Protein AF-A0A976JNN3-F1 (afdb_monomer_lite)

Secondary structure (DSSP, 8-state):
-----------------------TTHHHHHHHHHHHHHHHHHHSPPHHHHHHHHHHHHHHHHHHHH---SS------HHHHHHHTTTT---HHHHTTS-TTSBPPHHHHHH-EEPPHHHHHT-S---TTEEEEEETTEEEEEETTT-BEEEEEE-----

Foldseek 3Di:
DDDDDDDDDDDDPPPPPPVPPPPPVPVVVVVVVVVVVVVLVQLEDDPQLLVLLLVVLVVVVCVVPVPPDDDDDDPPDPVVVVCVVVVVDDDPVQVVQQDAQHARDPVQVVVWAADDPVSVVSDPDDDPQWGWTDRGQKIFIARNVGNGTHYIHGNPPDD

Radius of gyration: 30.39 Å; chains: 1; bounding box: 42×58×111 Å

Sequence (159 aa):
MIRKPKTLLSYLVLLASTCMLPSASSHAEQQTAEIAAEVVGAVLFNEAEKRLFGDYLTDRYREDHDGYKQGKTKKLPPGLRKKLERGGELPPGWQQKVARGEVLDMDVYRYSQDLPEDLLHRLPRDIDGTSLRRIDDRIVRIMDATRTILDVFYLTTGH

Structure (mmCIF, N/CA/C/O backbone):
data_AF-A0A976JNN3-F1
#
_entry.id   AF-A0A976JNN3-F1
#
loop_
_atom_site.group_PDB
_atom_site.id
_atom_site.type_symbol
_atom_site.label_atom_id
_atom_site.label_alt_id
_atom_site.label_comp_id
_atom_site.label_asym_id
_atom_site.label_entity_id
_atom_site.label_seq_id
_atom_site.pdbx_PDB_ins_code
_atom_site.Cartn_x
_atom_site.Cartn_y
_atom_site.Cartn_z
_atom_site.occupancy
_atom_site.B_iso_or_equiv
_atom_site.auth_seq_id
_atom_site.auth_comp_id
_atom_site.auth_asym_id
_atom_site.auth_atom_id
_atom_site.pdbx_PDB_model_num
ATOM 1 N N . MET A 1 1 ? 27.253 43.260 78.491 1.00 37.72 1 MET A N 1
ATOM 2 C CA . MET A 1 1 ? 27.260 42.035 77.661 1.00 37.72 1 MET A CA 1
ATOM 3 C C . MET A 1 1 ? 25.986 41.240 77.935 1.00 37.72 1 MET A C 1
ATOM 5 O O . MET A 1 1 ? 25.718 40.971 79.091 1.00 37.72 1 MET A O 1
ATOM 9 N N . ILE A 1 2 ? 25.242 40.898 76.871 1.00 44.59 2 ILE A N 1
ATOM 10 C CA . ILE A 1 2 ? 24.255 39.798 76.760 1.00 44.59 2 ILE A CA 1
ATOM 11 C C . ILE A 1 2 ? 22.986 39.886 77.643 1.00 44.59 2 ILE A C 1
ATOM 13 O O . ILE A 1 2 ? 23.015 39.550 78.817 1.00 44.59 2 ILE A O 1
ATOM 17 N N . ARG A 1 3 ? 21.842 40.252 77.036 1.00 40.69 3 ARG A N 1
ATOM 18 C CA . ARG A 1 3 ? 20.693 39.363 76.709 1.00 40.69 3 ARG A CA 1
ATOM 19 C C . ARG A 1 3 ? 19.576 40.164 76.000 1.00 40.69 3 ARG A C 1
ATOM 21 O O . ARG A 1 3 ? 19.047 41.128 76.538 1.00 40.69 3 ARG A O 1
ATOM 28 N N . LYS A 1 4 ? 19.239 39.745 74.772 1.00 54.78 4 LYS A N 1
ATOM 29 C CA . LYS A 1 4 ? 17.945 39.975 74.080 1.00 54.78 4 LYS A CA 1
ATOM 30 C C . LYS A 1 4 ? 16.856 39.113 74.784 1.00 54.78 4 LYS A C 1
ATOM 32 O O . LYS A 1 4 ? 17.281 38.240 75.542 1.00 54.78 4 LYS A O 1
ATOM 37 N N . PRO A 1 5 ? 15.522 39.246 74.557 1.00 51.94 5 PRO A N 1
ATOM 38 C CA . PRO A 1 5 ? 14.885 39.653 73.295 1.00 51.94 5 PRO A CA 1
ATOM 39 C C . PRO A 1 5 ? 13.571 40.458 73.400 1.00 51.94 5 PRO A C 1
ATOM 41 O O . PRO A 1 5 ? 12.896 40.486 74.421 1.00 51.94 5 PRO A O 1
ATOM 44 N N . LYS A 1 6 ? 13.166 41.076 72.286 1.00 54.03 6 LYS A N 1
ATOM 45 C CA . LYS A 1 6 ? 11.770 41.462 72.051 1.00 54.03 6 LYS A CA 1
ATOM 46 C C . LYS A 1 6 ? 11.386 40.991 70.655 1.00 54.03 6 LYS A C 1
ATOM 48 O O . LYS A 1 6 ? 11.781 41.575 69.653 1.00 54.03 6 LYS A O 1
ATOM 53 N N . THR A 1 7 ? 10.697 39.859 70.631 1.00 54.41 7 THR A N 1
ATOM 54 C CA . THR A 1 7 ? 9.781 39.457 69.566 1.00 54.41 7 THR A CA 1
ATOM 55 C C . THR A 1 7 ? 8.669 40.494 69.460 1.00 54.41 7 THR A C 1
ATOM 57 O O . THR A 1 7 ? 8.245 40.993 70.498 1.00 54.41 7 THR A O 1
ATOM 60 N N . LEU A 1 8 ? 8.199 40.786 68.247 1.00 51.56 8 LEU A N 1
ATOM 61 C CA . LEU A 1 8 ? 6.779 40.820 67.868 1.00 51.56 8 LEU A CA 1
ATOM 62 C C . LEU A 1 8 ? 6.654 41.245 66.393 1.00 51.56 8 LEU A C 1
ATOM 64 O O . LEU A 1 8 ? 7.225 42.246 65.982 1.00 51.56 8 LEU A O 1
ATOM 68 N N . LEU A 1 9 ? 5.864 40.451 65.664 1.00 48.22 9 LEU A N 1
ATOM 69 C CA . LEU A 1 9 ? 5.121 40.759 64.439 1.00 48.22 9 LEU A CA 1
ATOM 70 C C . LEU A 1 9 ? 5.879 41.344 63.232 1.00 48.22 9 LEU A C 1
ATOM 72 O O . LEU A 1 9 ? 6.180 42.527 63.174 1.00 48.22 9 LEU A O 1
ATOM 76 N N . SER A 1 10 ? 5.933 40.579 62.143 1.00 41.72 10 SER A N 1
ATOM 77 C CA . SER A 1 10 ? 4.878 40.721 61.131 1.00 41.72 10 SER A CA 1
ATOM 78 C C . SER A 1 10 ? 4.966 39.575 60.129 1.00 41.72 10 SER A C 1
ATOM 80 O O . SER A 1 10 ? 5.957 39.389 59.427 1.00 41.72 10 SER A O 1
ATOM 82 N N . TYR A 1 11 ? 3.917 38.768 60.140 1.00 46.62 11 TYR A N 1
ATOM 83 C CA . TYR A 1 11 ? 3.662 37.671 59.230 1.00 46.62 11 TYR A CA 1
ATOM 84 C C . TYR A 1 11 ? 3.152 38.294 57.923 1.00 46.62 11 TYR A C 1
ATOM 86 O O . TYR A 1 11 ? 2.064 38.861 57.910 1.00 46.62 11 TYR A O 1
ATOM 94 N N . LEU A 1 12 ? 3.912 38.215 56.832 1.00 43.53 12 LEU A N 1
ATOM 95 C CA . LEU A 1 12 ? 3.357 38.453 55.499 1.00 43.53 12 LEU A CA 1
ATOM 96 C C . LEU A 1 12 ? 3.892 37.399 54.536 1.00 43.53 12 LEU A C 1
ATOM 98 O O . LEU A 1 12 ? 4.828 37.598 53.768 1.00 43.53 12 LEU A O 1
ATOM 102 N N . VAL A 1 13 ? 3.267 36.232 54.645 1.00 47.94 13 VAL A N 1
ATOM 103 C CA . VAL A 1 13 ? 3.257 35.197 53.621 1.00 47.94 13 VAL A CA 1
ATOM 104 C C . VAL A 1 13 ? 2.523 35.779 52.410 1.00 47.94 13 VAL A C 1
ATOM 106 O O . VAL A 1 13 ? 1.300 35.759 52.354 1.00 47.94 13 VAL A O 1
ATOM 109 N N . LEU A 1 14 ? 3.262 36.313 51.440 1.00 46.38 14 LEU A N 1
ATOM 110 C CA . LEU A 1 14 ? 2.796 36.394 50.056 1.00 46.38 14 LEU A CA 1
ATOM 111 C C . LEU A 1 14 ? 3.348 35.167 49.332 1.00 46.38 14 LEU A C 1
ATOM 113 O O . LEU A 1 14 ? 4.271 35.240 48.524 1.00 46.38 14 LEU A O 1
ATOM 117 N N . LEU A 1 15 ? 2.765 34.010 49.659 1.00 49.03 15 LEU A N 1
ATOM 118 C CA . LEU A 1 15 ? 2.628 32.945 48.679 1.00 49.03 15 LEU A CA 1
ATOM 119 C C . LEU A 1 15 ? 1.854 33.580 47.526 1.00 49.03 15 LEU A C 1
ATOM 121 O O . LEU A 1 15 ? 0.639 33.755 47.600 1.00 49.03 15 LEU A O 1
ATOM 125 N N . ALA A 1 16 ? 2.570 33.974 46.477 1.00 50.53 16 ALA A N 1
ATOM 126 C CA . ALA A 1 16 ? 1.979 34.009 45.161 1.00 50.53 16 ALA A CA 1
ATOM 127 C C . ALA A 1 16 ? 1.497 32.579 44.911 1.00 50.53 16 ALA A C 1
ATOM 129 O O . ALA A 1 16 ? 2.262 31.718 44.474 1.00 50.53 16 ALA A O 1
ATOM 130 N N . SER A 1 17 ? 0.235 32.327 45.269 1.00 56.19 17 SER A N 1
ATOM 131 C CA . SER A 1 17 ? -0.603 31.333 44.625 1.00 56.19 17 SER A CA 1
ATOM 132 C C . SER A 1 17 ? -0.547 31.649 43.142 1.00 56.19 17 SER A C 1
ATOM 134 O O . SER A 1 17 ? -1.408 32.321 42.578 1.00 56.19 17 SER A O 1
ATOM 136 N N . THR A 1 18 ? 0.511 31.166 42.500 1.00 56.75 18 THR A N 1
ATOM 137 C CA . THR A 1 18 ? 0.366 30.616 41.174 1.00 56.75 18 THR A CA 1
ATOM 138 C C . THR A 1 18 ? -0.794 29.653 41.318 1.00 56.75 18 THR A C 1
ATOM 140 O O . THR A 1 18 ? -0.762 28.707 42.105 1.00 56.75 18 THR A O 1
ATOM 143 N N . CYS A 1 19 ? -1.896 30.025 40.681 1.00 44.47 19 CYS A N 1
ATOM 144 C CA . CYS A 1 19 ? -3.036 29.164 40.499 1.00 44.47 19 CYS A CA 1
ATOM 145 C C . CYS A 1 19 ? -2.487 27.958 39.733 1.00 44.47 19 CYS A C 1
ATOM 147 O O . CYS A 1 19 ? -2.418 27.968 38.506 1.00 44.47 19 CYS A O 1
ATOM 149 N N . MET A 1 20 ? -1.982 26.960 40.460 1.00 53.19 20 MET A N 1
ATOM 150 C CA . MET A 1 20 ? -1.769 25.630 39.934 1.00 53.19 20 MET A CA 1
ATOM 151 C C . MET A 1 20 ? -3.181 25.103 39.712 1.00 53.19 20 MET A C 1
ATOM 153 O O . MET A 1 20 ? -3.783 24.465 40.572 1.00 53.19 20 MET A O 1
ATOM 157 N N . LEU A 1 21 ? -3.753 25.488 38.571 1.00 62.12 21 LEU A N 1
ATOM 158 C CA . LEU A 1 21 ? -4.851 24.754 37.984 1.00 62.12 21 LEU A CA 1
ATOM 159 C C . LEU A 1 21 ? -4.358 23.308 37.905 1.00 62.12 21 LEU A C 1
ATOM 161 O O . LEU A 1 21 ? -3.305 23.071 37.303 1.00 62.12 21 LEU A O 1
ATOM 165 N N . PRO A 1 22 ? -5.047 22.341 38.525 1.00 48.66 22 PRO A N 1
ATOM 166 C CA . PRO A 1 22 ? -4.770 20.962 38.204 1.00 48.66 22 PRO A CA 1
ATOM 167 C C . PRO A 1 22 ? -5.102 20.816 36.717 1.00 48.66 22 PRO A C 1
ATOM 169 O O . PRO A 1 22 ? -6.267 20.905 36.327 1.00 48.66 22 PRO A O 1
ATOM 172 N N . SER A 1 23 ? -4.073 20.644 35.881 1.00 53.75 23 SER A N 1
ATOM 173 C CA . SER A 1 23 ? -4.199 20.088 34.532 1.00 53.75 23 SER A CA 1
ATOM 174 C C . SER A 1 23 ? -4.755 18.673 34.665 1.00 53.75 23 SER A C 1
ATOM 176 O O . SER A 1 23 ? -4.039 17.687 34.548 1.00 53.75 23 SER A O 1
ATOM 178 N N . ALA A 1 24 ? -6.047 18.561 34.954 1.00 52.38 24 ALA A N 1
ATOM 179 C CA . ALA A 1 24 ? -6.761 17.296 34.991 1.00 52.38 24 ALA A CA 1
ATOM 180 C C . ALA A 1 24 ? -7.047 16.764 33.572 1.00 52.38 24 ALA A C 1
ATOM 182 O O . ALA A 1 24 ? -7.606 15.680 33.442 1.00 52.38 24 ALA A O 1
ATOM 183 N N . SER A 1 25 ? -6.654 17.486 32.509 1.00 53.84 25 SER A N 1
ATOM 184 C CA . SER A 1 25 ? -6.777 17.010 31.124 1.00 53.84 25 SER A CA 1
ATOM 185 C C . SER A 1 25 ? -5.564 16.217 30.629 1.00 53.84 25 SER A C 1
ATOM 187 O O . SER A 1 25 ? -5.711 15.457 29.675 1.00 53.84 25 SER A O 1
ATOM 189 N N . SER A 1 26 ? -4.386 16.310 31.274 1.00 57.12 26 SER A N 1
ATOM 190 C CA . SER A 1 26 ? -3.170 15.737 30.676 1.00 57.12 26 SER A CA 1
ATOM 191 C C . SER A 1 26 ? -3.213 14.214 30.609 1.00 57.12 26 SER A C 1
ATOM 193 O O . SER A 1 26 ? -2.832 13.668 29.590 1.00 57.12 26 SER A O 1
ATOM 195 N N . HIS A 1 27 ? -3.723 13.518 31.630 1.00 53.03 27 HIS A N 1
ATOM 196 C CA . HIS A 1 27 ? -3.708 12.050 31.649 1.00 53.03 27 HIS A CA 1
ATOM 197 C C . HIS A 1 27 ? -4.679 11.409 30.649 1.00 53.03 27 HIS A C 1
ATOM 199 O O . HIS A 1 27 ? -4.325 10.412 30.031 1.00 53.03 27 HIS A O 1
ATOM 205 N N . ALA A 1 28 ? -5.877 11.972 30.455 1.00 59.06 28 ALA A N 1
ATOM 206 C CA . ALA A 1 28 ? -6.849 11.432 29.500 1.00 59.06 28 ALA A CA 1
ATOM 207 C C . ALA A 1 28 ? -6.429 11.700 28.044 1.00 59.06 28 ALA A C 1
ATOM 209 O O . ALA A 1 28 ? -6.544 10.818 27.190 1.00 59.06 28 ALA A O 1
ATOM 210 N N . GLU A 1 29 ? -5.888 12.892 27.764 1.00 61.75 29 GLU A N 1
ATOM 211 C CA . GLU A 1 29 ? -5.310 13.215 26.453 1.00 61.75 29 GLU A CA 1
ATOM 212 C C . GLU A 1 29 ? -4.036 12.397 26.183 1.00 61.75 29 GLU A C 1
ATOM 214 O O . GLU A 1 29 ? -3.875 11.879 25.080 1.00 61.75 29 GLU A O 1
ATOM 219 N N . GLN A 1 30 ? -3.174 12.199 27.191 1.00 62.47 30 GLN A N 1
ATOM 220 C CA . GLN A 1 30 ? -1.983 11.343 27.095 1.00 62.47 30 GLN A CA 1
ATOM 221 C C . GLN A 1 30 ? -2.359 9.886 26.816 1.00 62.47 30 GLN A C 1
ATOM 223 O O . GLN A 1 30 ? -1.830 9.291 25.885 1.00 62.47 30 GLN A O 1
ATOM 228 N N . GLN A 1 31 ? -3.323 9.334 27.553 1.00 70.69 31 GLN A N 1
ATOM 229 C CA . GLN A 1 31 ? -3.758 7.949 27.379 1.00 70.69 31 GLN A CA 1
ATOM 230 C C . GLN A 1 31 ? -4.407 7.720 26.004 1.00 70.69 31 GLN A C 1
ATOM 232 O O . GLN A 1 31 ? -4.173 6.695 25.372 1.00 70.69 31 GLN A O 1
ATOM 237 N N . THR A 1 32 ? -5.168 8.692 25.494 1.00 77.00 32 THR A N 1
ATOM 238 C CA . THR A 1 32 ? -5.757 8.612 24.146 1.00 77.00 32 THR A CA 1
ATOM 239 C C . THR A 1 32 ? -4.685 8.692 23.055 1.00 77.00 32 THR A C 1
ATOM 241 O O . THR A 1 32 ? -4.751 7.953 22.073 1.00 77.00 32 THR A O 1
ATOM 244 N N . ALA A 1 33 ? -3.681 9.558 23.225 1.00 79.06 33 ALA A N 1
ATOM 245 C CA . ALA A 1 33 ? -2.575 9.698 22.282 1.00 79.06 33 ALA A CA 1
ATOM 246 C C . ALA A 1 33 ? -1.671 8.456 22.247 1.00 79.06 33 ALA A C 1
ATOM 248 O O . ALA A 1 33 ? -1.253 8.046 21.166 1.00 79.06 33 ALA A O 1
ATOM 249 N N . GLU A 1 34 ? -1.402 7.835 23.398 1.00 78.88 34 GLU A N 1
ATOM 250 C CA . GLU A 1 34 ? -0.624 6.593 23.478 1.00 78.88 34 GLU A CA 1
ATOM 251 C C . GLU A 1 34 ? -1.344 5.429 22.790 1.00 78.88 34 GLU A C 1
ATOM 253 O O . GLU A 1 34 ? -0.744 4.761 21.950 1.00 78.88 34 GLU A O 1
ATOM 258 N N . ILE A 1 35 ? -2.646 5.252 23.046 1.00 80.12 35 ILE A N 1
ATOM 259 C CA . ILE A 1 35 ? -3.463 4.233 22.365 1.00 80.12 35 ILE A CA 1
ATOM 260 C C . ILE A 1 35 ? -3.493 4.492 20.854 1.00 80.12 35 ILE A C 1
ATOM 262 O O . ILE A 1 35 ? -3.332 3.570 20.057 1.00 80.12 35 ILE A O 1
ATOM 266 N N . ALA A 1 36 ? -3.661 5.749 20.432 1.00 80.06 36 ALA A N 1
ATOM 267 C CA . ALA A 1 36 ? -3.634 6.100 19.016 1.00 80.06 36 ALA A CA 1
ATOM 268 C C . ALA A 1 36 ? -2.269 5.791 18.379 1.00 80.06 36 ALA A C 1
ATOM 270 O O . ALA A 1 36 ? -2.224 5.225 17.289 1.00 80.06 36 ALA A O 1
ATOM 271 N N . ALA A 1 37 ? -1.161 6.118 19.048 1.00 80.00 37 ALA A N 1
ATOM 272 C CA . ALA A 1 37 ? 0.185 5.836 18.558 1.00 80.00 37 ALA A CA 1
ATOM 273 C C . ALA A 1 37 ? 0.469 4.329 18.465 1.00 80.00 37 ALA A C 1
ATOM 275 O O . ALA A 1 37 ? 1.086 3.890 17.495 1.00 80.00 37 ALA A O 1
ATOM 276 N N . GLU A 1 38 ? -0.012 3.536 19.425 1.00 83.00 38 GLU A N 1
ATOM 277 C CA . GLU A 1 38 ? 0.081 2.076 19.398 1.00 83.00 38 GLU A CA 1
ATOM 278 C C . GLU A 1 38 ? -0.704 1.490 18.218 1.00 83.00 38 GLU A C 1
ATOM 280 O O . GLU A 1 38 ? -0.145 0.742 17.415 1.00 83.00 38 GLU A O 1
ATOM 285 N N . VAL A 1 39 ? -1.970 1.890 18.050 1.00 82.44 39 VAL A N 1
ATOM 286 C CA . VAL A 1 39 ? -2.823 1.437 16.938 1.00 82.44 39 VAL A CA 1
ATOM 287 C C . VAL A 1 39 ? -2.215 1.835 15.591 1.00 82.44 39 VAL A C 1
ATOM 289 O O . VAL A 1 39 ? -2.136 1.019 14.674 1.00 82.44 39 VAL A O 1
ATOM 292 N N . VAL A 1 40 ? -1.716 3.066 15.470 1.00 83.88 40 VAL A N 1
ATOM 293 C CA . VAL A 1 40 ? -1.019 3.535 14.266 1.00 83.88 40 VAL A CA 1
ATOM 294 C C . VAL A 1 40 ? 0.259 2.724 14.028 1.00 83.88 40 VAL A C 1
ATOM 296 O O . VAL A 1 40 ? 0.489 2.275 12.911 1.00 83.88 40 VAL A O 1
ATOM 299 N N . GLY A 1 41 ? 1.075 2.468 15.051 1.00 83.88 41 GLY A N 1
ATOM 300 C CA . GLY A 1 41 ? 2.293 1.657 14.934 1.00 83.88 41 GLY A CA 1
ATOM 301 C C . GLY A 1 41 ? 2.036 0.179 14.607 1.00 83.88 41 GLY A C 1
ATOM 302 O O . GLY A 1 41 ? 2.895 -0.490 14.018 1.00 83.88 41 GLY A O 1
ATOM 303 N N . ALA A 1 42 ? 0.855 -0.331 14.959 1.00 84.88 42 ALA A N 1
ATOM 304 C CA . ALA A 1 42 ? 0.402 -1.661 14.579 1.00 84.88 42 ALA A CA 1
ATOM 305 C C . ALA A 1 42 ? -0.018 -1.716 13.103 1.00 84.88 42 ALA A C 1
ATOM 307 O O . ALA A 1 42 ? 0.318 -2.684 12.425 1.00 84.88 42 ALA A O 1
ATOM 308 N N . VAL A 1 43 ? -0.697 -0.672 12.609 1.00 89.75 43 VAL A N 1
ATOM 309 C CA . VAL A 1 43 ? -1.285 -0.611 11.259 1.00 89.75 43 VAL A CA 1
ATOM 310 C C . VAL A 1 43 ? -0.313 -0.117 10.187 1.00 89.75 43 VAL A C 1
ATOM 312 O O . VAL A 1 43 ? -0.407 -0.551 9.038 1.00 89.75 43 VAL A O 1
ATOM 315 N N . LEU A 1 44 ? 0.611 0.786 10.511 1.00 93.50 44 LEU A N 1
ATOM 316 C CA . LEU A 1 44 ? 1.590 1.295 9.551 1.00 93.50 44 LEU A CA 1
ATOM 317 C C . LEU A 1 44 ? 2.695 0.276 9.268 1.00 93.50 44 LEU A C 1
ATOM 319 O O . LEU A 1 44 ? 3.006 -0.594 10.083 1.00 93.50 44 LEU A O 1
ATOM 323 N N . PHE A 1 45 ? 3.327 0.424 8.108 1.00 94.38 45 PHE A N 1
ATOM 324 C CA . PHE A 1 45 ? 4.466 -0.384 7.721 1.00 94.38 45 PHE A CA 1
ATOM 325 C C . PHE A 1 45 ? 5.658 -0.117 8.629 1.00 94.38 45 PHE A C 1
ATOM 327 O O . PHE A 1 45 ? 6.164 1.007 8.744 1.00 94.38 45 PHE A O 1
ATOM 334 N N . ASN A 1 46 ? 6.144 -1.187 9.238 1.00 94.19 46 ASN A N 1
ATOM 335 C CA . ASN A 1 46 ? 7.363 -1.181 10.018 1.00 94.19 46 ASN A CA 1
ATOM 336 C C . ASN A 1 46 ? 8.602 -1.353 9.126 1.00 94.19 46 ASN A C 1
ATOM 338 O O . ASN A 1 46 ? 8.511 -1.624 7.931 1.00 94.19 46 ASN A O 1
ATOM 342 N N . GLU A 1 47 ? 9.784 -1.206 9.717 1.00 92.94 47 GLU A N 1
ATOM 343 C CA . GLU A 1 47 ? 11.045 -1.236 8.973 1.00 92.94 47 GLU A CA 1
ATOM 344 C C . GLU A 1 47 ? 11.350 -2.594 8.318 1.00 92.94 47 GLU A C 1
ATOM 346 O O . GLU A 1 47 ? 11.868 -2.647 7.204 1.00 92.94 47 GLU A O 1
ATOM 351 N N . ALA A 1 48 ? 10.991 -3.701 8.971 1.00 94.06 48 ALA A N 1
ATOM 352 C CA . ALA A 1 48 ? 11.188 -5.038 8.417 1.00 94.06 48 ALA A CA 1
ATOM 353 C C . ALA A 1 48 ? 10.271 -5.289 7.209 1.00 94.06 48 ALA A C 1
ATOM 355 O O . ALA A 1 48 ? 10.725 -5.827 6.202 1.00 94.06 48 ALA A O 1
ATOM 356 N N . GLU A 1 49 ? 9.014 -4.841 7.273 1.00 95.12 49 GLU A N 1
ATOM 357 C CA . GLU A 1 49 ? 8.089 -4.875 6.131 1.00 95.12 49 GLU A CA 1
ATOM 358 C C . GLU A 1 49 ? 8.617 -4.021 4.973 1.00 95.12 49 GLU A C 1
ATOM 360 O O . GLU A 1 49 ? 8.742 -4.513 3.854 1.00 95.12 49 GLU A O 1
ATOM 365 N N . LYS A 1 50 ? 9.011 -2.768 5.245 1.00 93.31 50 LYS A N 1
ATOM 366 C CA . LYS A 1 50 ? 9.569 -1.854 4.233 1.00 93.31 50 LYS A CA 1
ATOM 367 C C . LYS A 1 50 ? 10.789 -2.434 3.533 1.00 93.31 50 LYS A C 1
ATOM 369 O O . LYS A 1 50 ? 10.913 -2.289 2.321 1.00 93.31 50 LYS A O 1
ATOM 374 N N . ARG A 1 51 ? 11.674 -3.107 4.271 1.00 91.12 51 ARG A N 1
ATOM 375 C CA . ARG A 1 51 ? 12.838 -3.781 3.690 1.00 91.12 51 ARG A CA 1
ATOM 376 C C . ARG A 1 51 ? 12.423 -4.878 2.710 1.00 91.12 51 ARG A C 1
ATOM 378 O O . ARG A 1 51 ? 12.901 -4.882 1.583 1.00 91.12 51 ARG A O 1
ATOM 385 N N . LEU A 1 52 ? 11.500 -5.756 3.109 1.00 94.19 52 LEU A N 1
ATOM 386 C CA . LEU A 1 52 ? 10.992 -6.828 2.243 1.00 94.19 52 LEU A CA 1
ATOM 387 C C . LEU A 1 52 ? 10.303 -6.275 0.991 1.00 94.19 52 LEU A C 1
ATOM 389 O O . LEU A 1 52 ? 10.511 -6.781 -0.110 1.00 94.19 52 LEU A O 1
ATOM 393 N N . PHE A 1 53 ? 9.507 -5.220 1.154 1.00 92.12 53 PHE A N 1
ATOM 394 C CA . PHE A 1 53 ? 8.850 -4.533 0.048 1.00 92.12 53 PHE A CA 1
ATOM 395 C C . PHE A 1 53 ? 9.846 -3.857 -0.888 1.00 92.12 53 PHE A C 1
ATOM 397 O O . PHE A 1 53 ? 9.670 -3.927 -2.100 1.00 92.12 53 PHE A O 1
ATOM 404 N N . GLY A 1 54 ? 10.891 -3.231 -0.346 1.00 88.50 54 GLY A N 1
ATOM 405 C CA . GLY A 1 54 ? 11.965 -2.622 -1.123 1.00 88.50 54 GLY A CA 1
ATOM 406 C C . GLY A 1 54 ? 12.708 -3.649 -1.970 1.00 88.50 54 GLY A C 1
ATOM 407 O O . GLY A 1 54 ? 12.850 -3.444 -3.175 1.00 88.50 54 GLY A O 1
ATOM 408 N N . ASP A 1 55 ? 13.109 -4.770 -1.365 1.00 89.19 55 ASP A N 1
ATOM 409 C CA . ASP A 1 55 ? 13.768 -5.877 -2.066 1.00 89.19 55 ASP A CA 1
ATOM 410 C C . ASP A 1 55 ? 12.867 -6.410 -3.198 1.00 89.19 55 ASP A C 1
ATOM 412 O O . ASP A 1 55 ? 13.274 -6.455 -4.359 1.00 89.19 55 ASP A O 1
ATOM 416 N N . TYR A 1 56 ? 11.600 -6.707 -2.889 1.00 89.25 56 TYR A N 1
ATOM 417 C CA . TYR A 1 56 ? 10.630 -7.215 -3.864 1.00 89.25 56 TYR A CA 1
ATOM 418 C C . TYR A 1 56 ? 10.356 -6.245 -5.024 1.00 89.25 56 TYR A C 1
ATOM 420 O O . TYR A 1 56 ? 10.336 -6.655 -6.187 1.00 89.25 56 TYR A O 1
ATOM 428 N N . LEU A 1 57 ? 10.128 -4.962 -4.730 1.00 84.81 57 LEU A N 1
ATOM 429 C CA . LEU A 1 57 ? 9.868 -3.960 -5.765 1.00 84.81 57 LEU A CA 1
ATOM 430 C C . LEU A 1 57 ? 11.110 -3.709 -6.624 1.00 84.81 57 LEU A C 1
ATOM 432 O O . LEU A 1 57 ? 10.973 -3.540 -7.832 1.00 84.81 57 LEU A O 1
ATOM 436 N N . THR A 1 58 ? 12.310 -3.743 -6.037 1.00 83.50 58 THR A N 1
ATOM 437 C CA . THR A 1 58 ? 13.573 -3.604 -6.779 1.00 83.50 58 THR A CA 1
ATOM 438 C C . THR A 1 58 ? 13.768 -4.756 -7.759 1.00 83.50 58 THR A C 1
ATOM 440 O O . THR A 1 58 ? 14.087 -4.520 -8.924 1.00 83.50 58 THR A O 1
ATOM 443 N N . ASP A 1 59 ? 13.548 -5.995 -7.317 1.00 82.50 59 ASP A N 1
ATOM 444 C CA . ASP A 1 59 ? 13.672 -7.172 -8.179 1.00 82.50 59 ASP A CA 1
ATOM 445 C C . ASP A 1 59 ? 12.657 -7.128 -9.332 1.00 82.50 59 ASP A C 1
ATOM 447 O O . ASP A 1 59 ? 13.024 -7.338 -10.490 1.00 82.50 59 ASP A O 1
ATOM 451 N N . ARG A 1 60 ? 11.403 -6.748 -9.045 1.00 79.25 60 ARG A N 1
ATOM 452 C CA . ARG A 1 60 ? 10.360 -6.556 -10.068 1.00 79.25 60 ARG A CA 1
ATOM 453 C C . ARG A 1 60 ? 10.689 -5.448 -11.062 1.00 79.25 60 ARG A C 1
ATOM 455 O O . ARG A 1 60 ? 10.487 -5.634 -12.258 1.00 79.25 60 ARG A O 1
ATOM 462 N N . TYR A 1 61 ? 11.207 -4.317 -10.586 1.00 71.38 61 TYR A N 1
ATOM 463 C CA . TYR A 1 61 ? 11.607 -3.208 -11.450 1.00 71.38 61 TYR A CA 1
ATOM 464 C C . TYR A 1 61 ? 12.679 -3.660 -12.452 1.00 71.38 61 TYR A C 1
ATOM 466 O O . TYR A 1 61 ? 12.603 -3.357 -13.641 1.00 71.38 61 TYR A O 1
ATOM 474 N N . ARG A 1 62 ? 13.657 -4.456 -12.005 1.00 70.69 62 ARG A N 1
ATOM 475 C CA . ARG A 1 62 ? 14.702 -5.006 -12.882 1.00 70.69 62 ARG A CA 1
ATOM 476 C C . ARG A 1 62 ? 14.135 -5.982 -13.903 1.00 70.69 62 ARG A C 1
ATOM 478 O O . ARG A 1 62 ? 14.493 -5.887 -15.068 1.00 70.69 62 ARG A O 1
ATOM 485 N N . GLU A 1 63 ? 13.229 -6.871 -13.512 1.00 68.38 63 GLU A N 1
ATOM 486 C CA . GLU A 1 63 ? 12.590 -7.813 -14.442 1.00 68.38 63 GLU A CA 1
ATOM 487 C C . GLU A 1 63 ? 11.817 -7.092 -15.562 1.00 68.38 63 GLU A C 1
ATOM 489 O O . GLU A 1 63 ? 11.991 -7.406 -16.744 1.00 68.38 63 GLU A O 1
ATOM 494 N N . ASP A 1 64 ? 11.038 -6.067 -15.207 1.00 64.19 64 ASP A N 1
ATOM 495 C CA . ASP A 1 64 ? 10.246 -5.280 -16.158 1.00 64.19 64 ASP A CA 1
ATOM 496 C C . ASP A 1 64 ? 11.132 -4.442 -17.115 1.00 64.19 64 ASP A C 1
ATOM 498 O O . ASP A 1 64 ? 10.743 -4.190 -18.263 1.00 64.19 64 ASP A O 1
ATOM 502 N N . HIS A 1 65 ? 12.332 -4.027 -16.679 1.00 58.81 65 HIS A N 1
ATOM 503 C CA . HIS A 1 65 ? 13.240 -3.158 -17.445 1.00 58.81 65 HIS A CA 1
ATOM 504 C C . HIS A 1 65 ? 14.396 -3.884 -18.169 1.00 58.81 65 HIS A C 1
ATOM 506 O O . HIS A 1 65 ? 14.806 -3.441 -19.247 1.00 58.81 65 HIS A O 1
ATOM 512 N N . ASP A 1 66 ? 14.899 -5.005 -17.645 1.00 55.41 66 ASP A N 1
ATOM 513 C CA . ASP A 1 66 ? 16.061 -5.738 -18.175 1.00 55.41 66 ASP A CA 1
ATOM 514 C C . ASP A 1 66 ? 15.691 -6.815 -19.214 1.00 55.41 66 ASP A C 1
ATOM 516 O O . ASP A 1 66 ? 16.572 -7.342 -19.902 1.00 55.41 66 ASP A O 1
ATOM 520 N N . GLY A 1 67 ? 14.397 -7.073 -19.448 1.00 51.12 67 GLY A N 1
ATOM 521 C CA . GLY A 1 67 ? 13.897 -7.952 -20.520 1.00 51.12 67 GLY A CA 1
ATOM 522 C C . GLY A 1 67 ? 14.271 -7.531 -21.958 1.00 51.12 67 GLY A C 1
ATOM 523 O O . GLY A 1 67 ? 13.910 -8.202 -22.925 1.00 51.12 67 GLY A O 1
ATOM 524 N N . TYR A 1 68 ? 15.026 -6.441 -22.132 1.00 47.41 68 TYR A N 1
ATOM 525 C CA . TYR A 1 68 ? 15.505 -5.909 -23.410 1.00 47.41 68 TYR A CA 1
ATOM 526 C C . TYR A 1 68 ? 17.008 -6.151 -23.651 1.00 47.41 68 TYR A C 1
ATOM 528 O O . TYR A 1 68 ? 17.739 -5.237 -24.033 1.00 47.41 68 TYR A O 1
ATOM 536 N N . LYS A 1 69 ? 17.504 -7.390 -23.523 1.00 44.62 69 LYS A N 1
ATOM 537 C CA . LYS A 1 69 ? 18.812 -7.767 -24.104 1.00 44.62 69 LYS A CA 1
ATOM 538 C C . LYS A 1 69 ? 18.806 -9.134 -24.795 1.00 44.62 69 LYS A C 1
ATOM 540 O O . LYS A 1 69 ? 19.281 -10.113 -24.245 1.00 44.62 69 LYS A O 1
ATOM 545 N N . GLN A 1 70 ? 18.352 -9.161 -26.051 1.00 43.69 70 GLN A N 1
ATOM 546 C CA . GLN A 1 70 ? 19.177 -9.446 -27.244 1.00 43.69 70 GLN A CA 1
ATOM 547 C C . GLN A 1 70 ? 18.276 -9.685 -28.469 1.00 43.69 70 GLN A C 1
ATOM 549 O O . GLN A 1 70 ? 17.558 -10.674 -28.547 1.00 43.69 70 GLN A O 1
ATOM 554 N N . GLY A 1 71 ? 18.373 -8.803 -29.471 1.00 38.38 71 GLY A N 1
ATOM 555 C CA . GLY A 1 71 ? 17.918 -9.105 -30.832 1.00 38.38 71 GLY A CA 1
ATOM 556 C C . GLY A 1 71 ? 16.973 -8.082 -31.462 1.00 38.38 71 GLY A C 1
ATOM 557 O O . GLY A 1 71 ? 15.760 -8.215 -31.387 1.00 38.38 71 GLY A O 1
ATOM 558 N N . LYS A 1 72 ? 17.568 -7.162 -32.231 1.00 40.12 72 LYS A N 1
ATOM 559 C CA . LYS A 1 72 ? 16.962 -6.374 -33.323 1.00 40.12 72 LYS A CA 1
ATOM 560 C C . LYS A 1 72 ? 15.997 -5.249 -32.914 1.00 40.12 72 LYS A C 1
ATOM 562 O O . LYS A 1 72 ? 14.900 -5.444 -32.406 1.00 40.12 72 LYS A O 1
ATOM 567 N N . THR A 1 73 ? 16.427 -4.044 -33.273 1.00 45.62 73 THR A N 1
ATOM 568 C CA . THR A 1 73 ? 15.704 -2.771 -33.329 1.00 45.62 73 THR A CA 1
ATOM 569 C C . THR A 1 73 ? 14.302 -2.894 -33.941 1.00 45.62 73 THR A C 1
ATOM 571 O O . THR A 1 73 ? 14.094 -2.680 -35.134 1.00 45.62 73 THR A O 1
ATOM 574 N N . LYS A 1 74 ? 13.289 -3.164 -33.117 1.00 43.03 74 LYS A N 1
ATOM 575 C CA . LYS A 1 74 ? 11.904 -2.803 -33.431 1.00 43.03 74 LYS A CA 1
ATOM 576 C C . LYS A 1 74 ? 11.523 -1.637 -32.534 1.00 43.03 74 LYS A C 1
ATOM 578 O O . LYS A 1 74 ? 11.542 -1.758 -31.314 1.00 43.03 74 LYS A O 1
ATOM 583 N N . LYS A 1 75 ? 11.252 -0.485 -33.162 1.00 47.47 75 LYS A N 1
ATOM 584 C CA . LYS A 1 75 ? 10.789 0.740 -32.498 1.00 47.47 75 LYS A CA 1
ATOM 585 C C . LYS A 1 75 ? 9.714 0.380 -31.474 1.00 47.47 75 LYS A C 1
ATOM 587 O O . LYS A 1 75 ? 8.718 -0.245 -31.836 1.00 47.47 75 LYS A O 1
ATOM 592 N N . LEU A 1 76 ? 9.936 0.785 -30.224 1.00 43.66 76 LEU A N 1
ATOM 593 C CA . LEU A 1 76 ? 8.990 0.583 -29.132 1.00 43.66 76 LEU A CA 1
ATOM 594 C C . LEU A 1 76 ? 7.590 1.071 -29.551 1.00 43.66 76 LEU A C 1
ATOM 596 O O . LEU A 1 76 ? 7.473 2.198 -30.070 1.00 43.66 76 LEU A O 1
ATOM 600 N N . PRO A 1 77 ? 6.536 0.265 -29.315 1.00 45.28 77 PRO A N 1
ATOM 601 C CA . PRO A 1 77 ? 5.159 0.703 -29.483 1.00 45.28 77 PRO A CA 1
ATOM 602 C C . PRO A 1 77 ? 4.939 2.027 -28.734 1.00 45.28 77 PRO A C 1
ATOM 604 O O . PRO A 1 77 ? 5.478 2.208 -27.639 1.00 45.28 77 PRO A O 1
ATOM 607 N N . PRO A 1 78 ? 4.178 2.977 -29.300 1.00 46.06 78 PRO A N 1
ATOM 608 C CA . PRO A 1 78 ? 4.096 4.346 -28.784 1.00 46.06 78 PRO A CA 1
ATOM 609 C C . PRO A 1 78 ? 3.639 4.434 -27.319 1.00 46.06 78 PRO A C 1
ATOM 611 O O . PRO A 1 78 ? 4.104 5.313 -26.600 1.00 46.06 78 PRO A O 1
ATOM 614 N N . GLY A 1 79 ? 2.800 3.501 -26.853 1.00 46.06 79 GLY A N 1
ATOM 615 C CA . GLY A 1 79 ? 2.365 3.442 -25.453 1.00 46.06 79 GLY A CA 1
ATOM 616 C C . GLY A 1 79 ? 3.470 3.040 -24.471 1.00 46.06 79 GLY A C 1
ATOM 617 O O . GLY A 1 79 ? 3.560 3.613 -23.389 1.00 46.06 79 GLY A O 1
ATOM 618 N N . LEU A 1 80 ? 4.355 2.119 -24.864 1.00 42.50 80 LEU A N 1
ATOM 619 C CA . LEU A 1 80 ? 5.440 1.625 -24.009 1.00 42.50 80 LEU A CA 1
ATOM 620 C C . LEU A 1 80 ? 6.573 2.654 -23.893 1.00 42.50 80 LEU A C 1
ATOM 622 O O . LEU A 1 80 ? 7.141 2.849 -22.822 1.00 42.50 80 LEU A O 1
ATOM 626 N N . ARG A 1 81 ? 6.820 3.403 -24.974 1.00 49.59 81 ARG A N 1
ATOM 627 C CA . ARG A 1 81 ? 7.749 4.541 -24.978 1.00 49.59 81 ARG A CA 1
ATOM 628 C C . ARG A 1 81 ? 7.307 5.643 -24.020 1.00 49.59 81 ARG A C 1
ATOM 630 O O . ARG A 1 81 ? 8.126 6.161 -23.282 1.00 49.59 81 ARG A O 1
ATOM 637 N N . LYS A 1 82 ? 6.004 5.932 -23.970 1.00 55.22 82 LYS A N 1
ATOM 638 C CA . LYS A 1 82 ? 5.431 6.959 -23.091 1.00 55.22 82 LYS A CA 1
ATOM 639 C C . LYS A 1 82 ? 5.467 6.571 -21.605 1.00 55.22 82 LYS A C 1
ATOM 641 O O . LYS A 1 82 ? 5.498 7.458 -20.760 1.00 55.22 82 LYS A O 1
ATOM 646 N N . LYS A 1 83 ? 5.481 5.267 -21.283 1.00 53.28 83 LYS A N 1
ATOM 647 C CA . LYS A 1 83 ? 5.714 4.762 -19.915 1.00 53.28 83 LYS A CA 1
ATOM 648 C C . LYS A 1 83 ? 7.193 4.899 -19.519 1.00 53.28 83 LYS A C 1
ATOM 650 O O . LYS A 1 83 ? 7.477 5.364 -18.424 1.00 53.28 83 LYS A O 1
ATOM 655 N N . LEU A 1 84 ? 8.116 4.584 -20.432 1.00 51.91 84 LEU A N 1
ATOM 656 C CA . LEU A 1 84 ? 9.568 4.762 -20.254 1.00 51.91 84 LEU A CA 1
ATOM 657 C C . LEU A 1 84 ? 9.988 6.237 -20.142 1.00 51.91 84 LEU A C 1
ATOM 659 O O . LEU A 1 84 ? 10.760 6.586 -19.260 1.00 51.91 84 LEU A O 1
ATOM 663 N N . GLU A 1 85 ? 9.441 7.112 -20.990 1.00 52.69 85 GLU A N 1
ATOM 664 C CA . GLU A 1 85 ? 9.662 8.568 -20.941 1.00 52.69 85 GLU A CA 1
ATOM 665 C C . GLU A 1 85 ? 9.129 9.199 -19.641 1.00 52.69 85 GLU A C 1
ATOM 667 O O . GLU A 1 85 ? 9.579 10.274 -19.258 1.00 52.69 85 GLU A O 1
ATOM 672 N N . ARG A 1 86 ? 8.188 8.528 -18.959 1.00 54.84 86 ARG A N 1
ATOM 673 C CA . ARG A 1 86 ? 7.614 8.938 -17.668 1.00 54.84 86 ARG A CA 1
ATOM 674 C C . ARG A 1 86 ? 8.191 8.155 -16.477 1.00 54.84 86 ARG A C 1
ATOM 676 O O . ARG A 1 86 ? 7.619 8.200 -15.399 1.00 54.84 86 ARG A O 1
ATOM 683 N N . GLY A 1 87 ? 9.278 7.402 -16.666 1.00 55.84 87 GLY A N 1
ATOM 684 C CA . GLY A 1 87 ? 9.958 6.701 -15.570 1.00 55.84 87 GLY A CA 1
ATOM 685 C C . GLY A 1 87 ? 9.142 5.589 -14.906 1.00 55.84 87 GLY A C 1
ATOM 686 O O . GLY A 1 87 ? 9.329 5.330 -13.729 1.00 55.84 87 GLY A O 1
ATOM 687 N N . GLY A 1 88 ? 8.204 4.961 -15.621 1.00 56.41 88 GLY A N 1
ATOM 688 C CA . GLY A 1 88 ? 7.356 3.906 -15.056 1.00 56.41 88 GLY A CA 1
ATOM 689 C C . GLY A 1 88 ? 6.103 4.424 -14.355 1.00 56.41 88 GLY A C 1
ATOM 690 O O . GLY A 1 88 ? 5.093 3.736 -14.404 1.00 56.41 88 GLY A O 1
ATOM 691 N N . GLU A 1 89 ? 6.113 5.668 -13.871 1.00 57.84 89 GLU A N 1
ATOM 692 C CA . GLU A 1 89 ? 5.119 6.198 -12.939 1.00 57.84 89 GLU A CA 1
ATOM 693 C C . GLU A 1 89 ? 3.660 6.095 -13.411 1.00 57.84 89 GLU A C 1
ATOM 695 O O . GLU A 1 89 ? 3.325 6.353 -14.579 1.00 57.84 89 GLU A O 1
ATOM 700 N N . LEU A 1 90 ? 2.758 5.838 -12.457 1.00 61.59 90 LEU A N 1
ATOM 701 C CA . LEU A 1 90 ? 1.306 6.004 -12.579 1.00 61.59 90 LEU A CA 1
ATOM 702 C C . LEU A 1 90 ? 0.932 7.307 -13.318 1.00 61.59 90 LEU A C 1
ATOM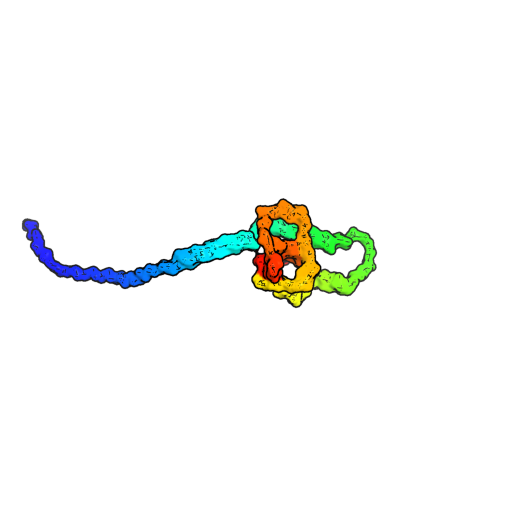 704 O O . LEU A 1 90 ? 1.558 8.346 -13.099 1.00 61.59 90 LEU A O 1
ATOM 708 N N . PRO A 1 91 ? -0.122 7.309 -14.160 1.00 62.47 91 PRO A N 1
ATOM 709 C CA . PRO A 1 91 ? -0.645 8.539 -14.746 1.00 62.47 91 PRO A CA 1
ATOM 710 C C . PRO A 1 91 ? -0.925 9.600 -13.667 1.00 62.47 91 PRO A C 1
ATOM 712 O O . PRO A 1 91 ? -1.390 9.246 -12.582 1.00 62.47 91 PRO A O 1
ATOM 715 N N . PRO A 1 92 ? -0.727 10.899 -13.955 1.00 56.34 92 PRO A N 1
ATOM 716 C CA . PRO A 1 92 ? -0.824 11.969 -12.952 1.00 56.34 92 PRO A CA 1
ATOM 717 C C . PRO A 1 92 ? -2.186 12.035 -12.229 1.00 56.34 92 PRO A C 1
ATOM 719 O O . PRO A 1 92 ? -2.263 12.455 -11.077 1.00 56.34 92 PRO A O 1
ATOM 722 N N . GLY A 1 93 ? -3.267 11.569 -12.868 1.00 56.25 93 GLY A N 1
ATOM 723 C CA . GLY A 1 93 ? -4.596 11.469 -12.251 1.00 56.25 93 GLY A CA 1
ATOM 724 C C . GLY A 1 93 ? -4.805 10.252 -11.337 1.00 56.25 93 GLY A C 1
ATOM 725 O O . GLY A 1 93 ? -5.758 10.237 -10.569 1.00 56.25 93 GLY A O 1
ATOM 726 N N . TRP A 1 94 ? -3.952 9.227 -11.410 1.00 59.47 94 TRP A N 1
ATOM 727 C CA . TRP A 1 94 ? -4.013 8.036 -10.548 1.00 59.47 94 TRP A C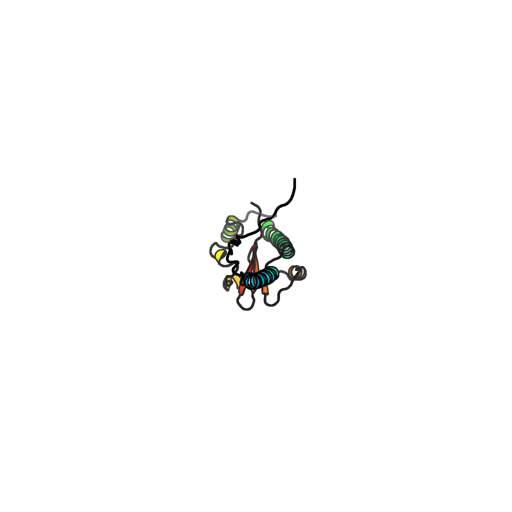A 1
ATOM 728 C C . TRP A 1 94 ? -3.077 8.140 -9.347 1.00 59.47 94 TRP A C 1
ATOM 730 O O . TRP A 1 94 ? -3.384 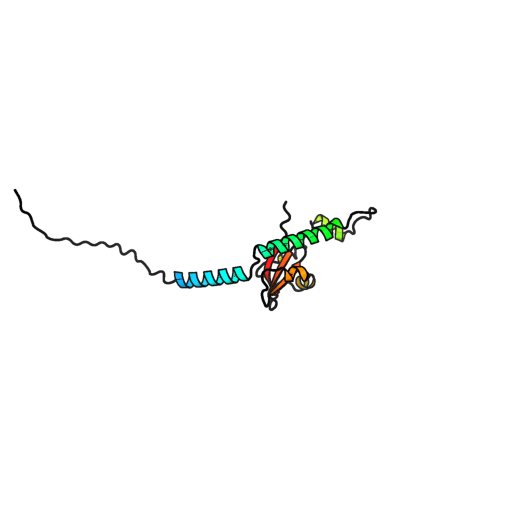7.584 -8.300 1.00 59.47 94 TRP A O 1
ATOM 740 N N . GLN A 1 95 ? -1.988 8.906 -9.456 1.00 66.19 95 GLN A N 1
ATOM 741 C CA . GLN A 1 95 ? -1.082 9.156 -8.330 1.00 66.19 95 GLN A CA 1
ATOM 742 C C . GLN A 1 95 ? -1.805 9.783 -7.127 1.00 66.19 95 GLN A C 1
ATOM 744 O O . GLN A 1 95 ? -1.563 9.377 -5.996 1.00 66.19 95 GLN A O 1
ATOM 749 N N . GLN A 1 96 ? -2.727 10.720 -7.381 1.00 63.47 96 GLN A N 1
ATOM 750 C CA . GLN A 1 96 ? -3.532 11.388 -6.348 1.00 63.47 96 GLN A CA 1
ATOM 751 C C . GLN A 1 96 ? -4.579 10.467 -5.701 1.00 63.47 96 GLN A C 1
ATOM 753 O O . GLN A 1 96 ? -5.038 10.745 -4.602 1.00 63.47 96 GLN A O 1
ATOM 758 N N . LYS A 1 97 ? -4.946 9.361 -6.361 1.00 71.44 97 LYS A N 1
ATOM 759 C CA . LYS A 1 97 ? -5.963 8.409 -5.882 1.00 71.44 97 LYS A CA 1
ATOM 760 C C . LYS A 1 97 ? -5.400 7.331 -4.952 1.00 71.44 97 LYS A C 1
ATOM 762 O O . LYS A 1 97 ? -6.149 6.480 -4.483 1.00 71.44 97 LYS A O 1
ATOM 767 N N . VAL A 1 98 ? -4.085 7.329 -4.729 1.00 81.31 98 VAL A N 1
ATOM 768 C CA . VAL A 1 98 ? -3.386 6.352 -3.888 1.00 81.31 98 VAL A CA 1
ATOM 769 C C . VAL A 1 98 ? -2.669 7.103 -2.768 1.00 81.31 98 VAL A C 1
ATOM 771 O O . VAL A 1 98 ? -1.457 7.306 -2.816 1.00 81.31 98 VAL A O 1
ATOM 774 N N . ALA A 1 99 ? -3.444 7.559 -1.784 1.00 85.81 99 ALA A N 1
ATOM 775 C CA . ALA A 1 99 ? -2.971 8.331 -0.639 1.00 85.81 99 ALA A CA 1
ATOM 776 C C . ALA A 1 99 ? -3.552 7.779 0.670 1.00 85.81 99 ALA A C 1
ATOM 778 O O . ALA A 1 99 ? -4.655 7.240 0.683 1.00 85.81 99 ALA A O 1
ATOM 779 N N . ARG A 1 100 ? -2.810 7.906 1.777 1.00 90.50 100 ARG A N 1
ATOM 780 C CA . ARG A 1 100 ? -3.268 7.451 3.101 1.00 90.50 100 ARG A CA 1
ATOM 781 C C . ARG A 1 100 ? -4.566 8.154 3.505 1.00 90.50 100 ARG A C 1
ATOM 783 O O . ARG A 1 100 ? -4.694 9.357 3.310 1.00 90.50 100 ARG A O 1
ATOM 790 N N . GLY A 1 101 ? -5.486 7.405 4.104 1.00 90.06 101 GLY A N 1
ATOM 791 C CA . GLY A 1 101 ? -6.795 7.884 4.554 1.00 90.06 101 GLY A CA 1
ATOM 792 C C . GLY A 1 101 ? -7.865 7.926 3.461 1.00 90.06 101 GLY A C 1
ATOM 793 O O . GLY A 1 101 ? -9.051 7.939 3.783 1.00 90.06 101 GLY A O 1
ATOM 794 N N . GLU A 1 102 ? -7.480 7.874 2.186 1.00 90.44 102 GLU A N 1
ATOM 795 C CA . GLU A 1 102 ? -8.420 7.894 1.067 1.00 90.44 102 GLU A CA 1
ATOM 796 C C . GLU A 1 102 ? -9.002 6.507 0.784 1.00 90.44 102 GLU A C 1
ATOM 798 O O . GLU A 1 102 ? -8.392 5.474 1.069 1.00 90.44 102 GLU A O 1
ATOM 803 N N . VAL A 1 103 ? -10.188 6.470 0.178 1.00 93.00 103 VAL A N 1
ATOM 804 C CA . VAL A 1 103 ? -10.771 5.226 -0.340 1.00 93.00 103 VAL A CA 1
ATOM 805 C C . VAL A 1 103 ? -10.158 4.918 -1.702 1.00 93.00 103 VAL A C 1
ATOM 807 O O . VAL A 1 103 ? -10.256 5.720 -2.631 1.00 93.00 103 VAL A O 1
ATOM 810 N N . LEU A 1 104 ? -9.559 3.735 -1.841 1.00 90.00 104 LEU A N 1
ATOM 811 C CA . LEU A 1 104 ? -8.964 3.296 -3.094 1.00 90.00 104 LEU A CA 1
ATOM 812 C C . LEU A 1 104 ? -10.049 3.129 -4.168 1.00 90.00 104 LEU A C 1
ATOM 814 O O . LEU A 1 104 ? -10.983 2.328 -4.041 1.00 90.00 104 LEU A O 1
ATOM 818 N N . ASP A 1 105 ? -9.892 3.892 -5.248 1.00 88.44 105 ASP A N 1
ATOM 819 C CA . ASP A 1 105 ? -10.758 3.856 -6.424 1.00 88.44 105 ASP A CA 1
ATOM 820 C C . ASP A 1 105 ? -10.896 2.420 -6.966 1.00 88.44 105 ASP A C 1
ATOM 822 O O . ASP A 1 105 ? -9.930 1.654 -7.007 1.00 88.44 105 ASP A O 1
ATOM 826 N N . MET A 1 106 ? -12.114 2.036 -7.364 1.00 85.00 106 MET A N 1
ATOM 827 C CA . MET A 1 106 ? -12.417 0.660 -7.775 1.00 85.00 106 MET A CA 1
ATOM 828 C C . MET A 1 106 ? -11.628 0.226 -9.012 1.00 85.00 106 MET A C 1
ATOM 830 O O . MET A 1 106 ? -11.210 -0.930 -9.090 1.00 85.00 106 MET A O 1
ATOM 834 N N . ASP A 1 107 ? -11.404 1.133 -9.963 1.00 84.06 107 ASP A N 1
ATOM 835 C CA . ASP A 1 107 ? -10.635 0.805 -11.158 1.00 84.06 107 ASP A CA 1
ATOM 836 C C . ASP A 1 107 ? -9.179 0.549 -10.773 1.00 84.06 107 ASP A C 1
ATOM 838 O O . ASP A 1 107 ? -8.601 -0.461 -11.171 1.00 84.06 107 ASP A O 1
ATOM 842 N N . VAL A 1 108 ? -8.607 1.399 -9.915 1.00 84.62 108 VAL A N 1
ATOM 843 C CA . VAL A 1 108 ? -7.233 1.227 -9.416 1.00 84.62 108 VAL A CA 1
ATOM 844 C C . VAL A 1 108 ? -7.100 -0.075 -8.624 1.00 84.62 108 VAL A C 1
ATOM 846 O O . VAL A 1 108 ? -6.146 -0.821 -8.835 1.00 84.62 108 VAL A O 1
ATOM 849 N N . TYR A 1 109 ? -8.076 -0.398 -7.772 1.00 86.62 109 TYR A N 1
ATOM 850 C CA . TYR A 1 109 ? -8.112 -1.670 -7.054 1.00 86.62 109 TYR A CA 1
ATOM 851 C C . TYR A 1 109 ? -8.138 -2.864 -8.017 1.00 86.62 109 TYR A C 1
ATOM 853 O O . TYR A 1 109 ? -7.350 -3.793 -7.855 1.00 86.62 109 TYR A O 1
ATOM 861 N N . ARG A 1 110 ? -8.957 -2.822 -9.072 1.00 86.44 110 ARG A N 1
ATOM 862 C CA . ARG A 1 110 ? -9.028 -3.901 -10.070 1.00 86.44 110 ARG A CA 1
ATOM 863 C C . ARG A 1 110 ? -7.727 -4.070 -10.864 1.00 86.44 110 ARG A C 1
ATOM 865 O O . ARG A 1 110 ? -7.392 -5.192 -11.227 1.00 86.44 110 ARG A O 1
ATOM 872 N N . TYR A 1 111 ? -7.005 -2.982 -11.133 1.00 84.56 111 TYR A N 1
ATOM 873 C CA . TYR A 1 111 ? -5.705 -3.026 -11.816 1.00 84.56 111 TYR A CA 1
ATOM 874 C C . TYR A 1 111 ? -4.528 -3.358 -10.894 1.00 84.56 111 TYR A C 1
ATOM 876 O O . TYR A 1 111 ? -3.445 -3.688 -11.382 1.00 84.56 111 TYR A O 1
ATOM 884 N N . SER A 1 112 ? -4.714 -3.261 -9.579 1.00 87.56 112 SER A N 1
ATOM 885 C CA . SER A 1 112 ? -3.690 -3.645 -8.613 1.00 87.56 112 SER A CA 1
ATOM 886 C C .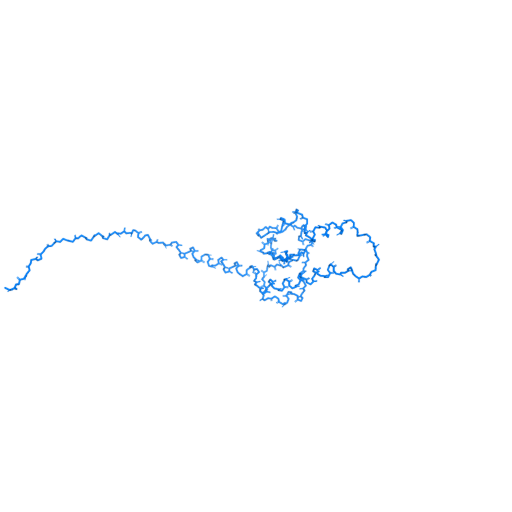 SER A 1 112 ? -3.453 -5.155 -8.625 1.00 87.56 112 SER A C 1
ATOM 888 O O . SER A 1 112 ? -4.339 -5.931 -8.983 1.00 87.56 112 SER A O 1
ATOM 890 N N . GLN A 1 113 ? -2.264 -5.576 -8.214 1.00 91.69 113 GLN A N 1
ATOM 891 C CA . GLN A 1 113 ? -1.879 -6.983 -8.135 1.00 91.69 113 GLN A CA 1
ATOM 892 C C . GLN A 1 113 ? -1.765 -7.417 -6.678 1.00 91.69 113 GLN A C 1
ATOM 894 O O . GLN A 1 113 ? -1.343 -6.628 -5.832 1.00 91.69 113 GLN A O 1
ATOM 899 N N . ASP A 1 114 ? -2.099 -8.671 -6.397 1.00 94.94 114 ASP A N 1
ATOM 900 C CA . ASP A 1 114 ? -1.749 -9.290 -5.122 1.00 94.94 114 ASP A CA 1
ATOM 901 C C . ASP A 1 114 ? -0.231 -9.395 -4.968 1.00 94.94 114 ASP A C 1
ATOM 903 O O . ASP A 1 114 ? 0.521 -9.455 -5.952 1.00 94.94 114 ASP A O 1
ATOM 907 N N . LEU A 1 115 ? 0.223 -9.385 -3.717 1.00 94.00 115 LEU A N 1
ATOM 908 C CA . LEU A 1 115 ? 1.610 -9.708 -3.414 1.00 94.00 115 LEU A CA 1
ATOM 909 C C . LEU A 1 115 ? 1.814 -11.226 -3.555 1.00 94.00 115 LEU A C 1
ATOM 911 O O . LEU A 1 115 ? 0.908 -11.993 -3.229 1.00 94.00 115 LEU A O 1
ATOM 915 N N . PRO A 1 116 ? 2.990 -11.668 -4.032 1.00 94.31 116 PRO A N 1
ATOM 916 C CA . PRO A 1 116 ? 3.326 -13.082 -4.093 1.00 94.31 116 PRO A CA 1
ATOM 917 C C . PRO A 1 116 ? 3.215 -13.759 -2.726 1.00 94.31 116 PRO A C 1
ATOM 919 O O . PRO A 1 116 ? 3.569 -13.178 -1.698 1.00 94.31 116 PRO A O 1
ATOM 922 N N . GLU A 1 117 ? 2.749 -15.004 -2.722 1.00 93.69 117 GLU A N 1
ATOM 923 C CA . GLU A 1 117 ? 2.524 -15.776 -1.501 1.00 93.69 117 GLU A CA 1
ATOM 924 C C . GLU A 1 117 ? 3.814 -15.961 -0.684 1.00 93.69 117 GLU A C 1
ATOM 926 O O . GLU A 1 117 ? 3.799 -15.844 0.538 1.00 93.69 117 GLU A O 1
ATOM 931 N N . ASP A 1 118 ? 4.956 -16.168 -1.338 1.00 93.88 118 ASP A N 1
ATOM 932 C CA . ASP A 1 118 ? 6.266 -16.284 -0.691 1.00 93.88 118 ASP A CA 1
ATOM 933 C C . ASP A 1 118 ? 6.692 -14.995 0.029 1.00 93.88 118 ASP A C 1
ATOM 935 O O . ASP A 1 118 ? 7.315 -15.054 1.091 1.00 93.88 118 ASP A O 1
ATOM 939 N N . LEU A 1 119 ? 6.326 -13.828 -0.508 1.00 94.19 119 LEU A N 1
ATOM 940 C CA . LEU A 1 119 ? 6.558 -12.547 0.151 1.00 94.19 119 LEU A CA 1
ATOM 941 C C . LEU A 1 119 ? 5.660 -12.392 1.380 1.00 94.19 119 LEU A C 1
ATOM 943 O O . LEU A 1 119 ? 6.152 -11.977 2.429 1.00 94.19 119 LEU A O 1
ATOM 947 N N . LEU A 1 120 ? 4.376 -12.752 1.267 1.00 94.69 120 LEU A N 1
ATOM 948 C CA . LEU A 1 120 ? 3.418 -12.680 2.375 1.00 94.69 120 LEU A CA 1
ATOM 949 C C . LEU A 1 120 ? 3.862 -13.548 3.563 1.00 94.69 120 LEU A C 1
ATOM 951 O O . LEU A 1 120 ? 3.874 -13.071 4.694 1.00 94.69 120 LEU A O 1
ATOM 955 N N . HIS A 1 121 ? 4.345 -14.767 3.309 1.00 94.75 121 HIS A N 1
ATOM 956 C CA . HIS A 1 121 ? 4.860 -15.671 4.348 1.00 94.75 121 HIS A CA 1
ATOM 957 C C . HIS A 1 121 ? 6.095 -15.145 5.092 1.00 94.75 121 HIS A C 1
ATOM 959 O O . HIS A 1 121 ? 6.398 -15.599 6.195 1.00 94.75 121 HIS A O 1
ATOM 965 N N . ARG A 1 122 ? 6.846 -14.219 4.488 1.00 94.88 122 ARG A N 1
ATOM 966 C CA . ARG A 1 122 ? 8.043 -13.620 5.094 1.00 94.88 122 ARG A CA 1
ATOM 967 C C . ARG A 1 122 ? 7.721 -12.395 5.942 1.00 94.88 122 ARG A C 1
ATOM 969 O O . ARG A 1 122 ? 8.623 -11.887 6.610 1.00 94.88 122 ARG A O 1
ATOM 976 N N . LEU A 1 123 ? 6.486 -11.892 5.894 1.00 94.38 123 LEU A N 1
ATOM 977 C CA . LEU A 1 123 ? 6.109 -10.709 6.650 1.00 94.38 123 LEU A CA 1
ATOM 978 C C . LEU A 1 123 ? 6.156 -10.995 8.155 1.00 94.38 123 LEU A C 1
ATOM 980 O O . LEU A 1 123 ? 5.728 -12.053 8.609 1.00 94.38 123 LEU A O 1
ATOM 984 N N . PRO A 1 124 ? 6.653 -10.040 8.959 1.00 92.12 124 PRO A N 1
ATOM 985 C CA . PRO A 1 124 ? 6.735 -10.207 10.406 1.00 92.12 124 PRO A CA 1
ATOM 986 C C . PRO A 1 124 ? 5.363 -10.154 11.093 1.00 92.12 124 PRO A C 1
ATOM 988 O O . PRO A 1 124 ? 5.271 -10.453 12.282 1.00 92.12 124 PRO A O 1
ATOM 991 N N . ARG A 1 125 ? 4.328 -9.685 10.388 1.00 91.00 125 ARG A N 1
ATOM 992 C CA . ARG A 1 125 ? 2.977 -9.483 10.907 1.00 91.00 125 ARG A CA 1
ATOM 993 C C . ARG A 1 125 ? 1.965 -9.738 9.803 1.00 91.00 125 ARG A C 1
ATOM 995 O O . ARG A 1 125 ? 2.197 -9.346 8.660 1.00 91.00 125 ARG A O 1
ATOM 1002 N N . ASP A 1 126 ? 0.837 -10.295 10.206 1.00 88.50 126 ASP A N 1
ATOM 1003 C CA . ASP A 1 126 ? -0.397 -10.289 9.438 1.00 88.50 126 ASP A CA 1
ATOM 1004 C C . ASP A 1 126 ? -1.437 -9.473 10.214 1.00 88.50 126 ASP A C 1
ATOM 1006 O O . ASP A 1 126 ? -1.443 -9.492 11.449 1.00 88.50 126 ASP A O 1
ATOM 1010 N N . ILE A 1 127 ? -2.244 -8.687 9.508 1.00 92.44 127 ILE A N 1
ATOM 1011 C CA . ILE A 1 127 ? -3.237 -7.799 10.118 1.00 92.44 127 ILE A CA 1
ATOM 1012 C C . ILE A 1 127 ? -4.595 -8.141 9.527 1.00 92.44 127 ILE A C 1
ATOM 1014 O O . ILE A 1 127 ? -4.893 -7.784 8.383 1.00 92.44 127 ILE A O 1
ATOM 1018 N N . ASP A 1 128 ? -5.420 -8.784 10.348 1.00 92.44 128 ASP A N 1
ATOM 1019 C CA . ASP A 1 128 ? -6.765 -9.208 9.979 1.00 92.44 128 ASP A CA 1
ATOM 1020 C C . ASP A 1 128 ? -7.610 -8.048 9.436 1.00 92.44 128 ASP A C 1
ATOM 1022 O O . ASP A 1 128 ? -7.594 -6.924 9.950 1.00 92.44 128 ASP A O 1
ATOM 1026 N N . GLY A 1 129 ? -8.389 -8.338 8.393 1.00 94.19 129 GLY A N 1
ATOM 1027 C CA . GLY A 1 129 ? -9.251 -7.355 7.734 1.00 94.19 129 GLY A CA 1
ATOM 1028 C C . GLY A 1 129 ? -8.492 -6.309 6.915 1.00 94.19 129 GLY A C 1
ATOM 1029 O O . GLY A 1 129 ? -9.074 -5.277 6.551 1.00 94.19 129 GLY A O 1
ATOM 1030 N N . THR A 1 130 ? -7.207 -6.550 6.637 1.00 95.62 130 THR A N 1
ATOM 1031 C CA . THR A 1 130 ? -6.420 -5.755 5.700 1.00 95.62 130 THR A CA 1
ATOM 1032 C C . THR A 1 130 ? -5.814 -6.615 4.602 1.00 95.62 130 THR A C 1
ATOM 1034 O O . THR A 1 130 ? -5.429 -7.758 4.820 1.00 95.62 130 THR A O 1
ATOM 1037 N N . SER A 1 131 ? -5.657 -6.014 3.427 1.00 95.25 131 SER A N 1
ATOM 1038 C CA . SER A 1 131 ? -4.986 -6.626 2.285 1.00 95.25 131 SER A CA 1
ATOM 1039 C C . SER A 1 131 ? -3.803 -5.781 1.832 1.00 95.25 131 SER A C 1
ATOM 1041 O O . SER A 1 131 ? -3.808 -4.549 1.937 1.00 95.25 131 SER A O 1
ATOM 1043 N N . LEU A 1 132 ? -2.792 -6.441 1.266 1.00 96.56 132 LEU A N 1
ATOM 1044 C CA . LEU A 1 132 ? -1.666 -5.788 0.606 1.00 96.56 132 LEU A CA 1
ATOM 1045 C C . LEU A 1 132 ? -1.827 -5.882 -0.905 1.00 96.56 132 LEU A C 1
ATOM 1047 O O . LEU A 1 132 ? -2.029 -6.961 -1.456 1.00 96.56 132 LEU A O 1
ATOM 1051 N N . ARG A 1 133 ? -1.704 -4.743 -1.585 1.00 94.62 133 ARG A N 1
ATOM 1052 C CA . ARG A 1 133 ? -1.820 -4.661 -3.042 1.00 94.62 133 ARG A CA 1
ATOM 1053 C C . ARG A 1 133 ? -0.630 -3.915 -3.623 1.00 94.62 133 ARG A C 1
ATOM 1055 O O . ARG A 1 133 ? -0.258 -2.846 -3.138 1.00 94.62 133 ARG A O 1
ATOM 1062 N N . ARG A 1 134 ? -0.054 -4.452 -4.695 1.00 91.69 134 ARG A N 1
ATOM 1063 C CA . ARG A 1 134 ? 0.952 -3.771 -5.507 1.00 91.69 134 ARG A CA 1
ATOM 1064 C C . ARG A 1 134 ? 0.268 -2.940 -6.581 1.00 91.69 134 ARG A C 1
ATOM 1066 O O . ARG A 1 134 ? -0.543 -3.449 -7.356 1.00 91.69 134 ARG A O 1
ATOM 1073 N N . ILE A 1 135 ? 0.638 -1.672 -6.657 1.00 87.81 135 ILE A N 1
ATOM 1074 C CA . ILE A 1 135 ? 0.222 -0.757 -7.714 1.00 87.81 135 ILE A CA 1
ATOM 1075 C C . ILE A 1 135 ? 1.498 -0.133 -8.271 1.00 87.81 135 ILE A C 1
ATOM 1077 O O . ILE A 1 135 ? 2.047 0.786 -7.667 1.00 87.81 135 ILE A O 1
ATOM 1081 N N . ASP A 1 136 ? 1.950 -0.637 -9.422 1.00 80.56 136 ASP A N 1
ATOM 1082 C CA . ASP A 1 136 ? 3.184 -0.181 -10.081 1.00 80.56 136 ASP A CA 1
ATOM 1083 C C . ASP A 1 136 ? 4.393 -0.339 -9.126 1.00 80.56 136 ASP A C 1
ATOM 1085 O O . ASP A 1 136 ? 4.618 -1.451 -8.632 1.00 80.56 136 ASP A O 1
ATOM 1089 N N . ASP A 1 137 ? 5.101 0.749 -8.805 1.00 77.75 137 ASP A N 1
ATOM 1090 C CA . ASP A 1 137 ? 6.253 0.787 -7.884 1.00 77.75 137 ASP A CA 1
ATOM 1091 C C . ASP A 1 137 ? 5.862 1.062 -6.420 1.00 77.75 137 ASP A C 1
ATOM 1093 O O . ASP A 1 137 ? 6.637 1.605 -5.624 1.00 77.75 137 ASP A O 1
ATOM 1097 N N . ARG A 1 138 ? 4.614 0.751 -6.059 1.00 86.50 138 ARG A N 1
ATOM 1098 C CA . ARG A 1 138 ? 4.062 1.001 -4.724 1.00 86.50 138 ARG A CA 1
ATOM 1099 C C . ARG A 1 138 ? 3.425 -0.249 -4.154 1.00 86.50 138 ARG A C 1
ATOM 1101 O O . ARG A 1 138 ? 2.805 -1.035 -4.873 1.00 86.50 138 ARG A O 1
ATOM 1108 N N . ILE A 1 139 ? 3.505 -0.376 -2.836 1.00 92.44 139 ILE A N 1
ATOM 1109 C CA . ILE A 1 139 ? 2.731 -1.347 -2.064 1.00 92.44 139 ILE A CA 1
ATOM 1110 C C . ILE A 1 139 ? 1.797 -0.585 -1.141 1.00 92.44 139 ILE A C 1
ATOM 1112 O O . ILE A 1 139 ? 2.203 0.350 -0.457 1.00 92.44 139 ILE A O 1
ATOM 1116 N N . VAL A 1 140 ? 0.531 -0.978 -1.147 1.00 94.88 140 VAL A N 1
ATOM 1117 C CA . VAL A 1 140 ? -0.540 -0.295 -0.432 1.00 94.88 140 VAL A CA 1
ATOM 1118 C C . VAL A 1 140 ? -1.208 -1.281 0.507 1.00 94.88 140 VAL A C 1
ATOM 1120 O O . VAL A 1 140 ? -1.618 -2.359 0.077 1.00 94.88 140 VAL A O 1
ATOM 1123 N N . ARG A 1 141 ? -1.336 -0.897 1.778 1.00 96.69 141 ARG A N 1
ATOM 1124 C CA . ARG A 1 141 ? -2.182 -1.594 2.747 1.00 96.69 141 ARG A CA 1
ATOM 1125 C C . ARG A 1 141 ? -3.560 -0.963 2.718 1.00 96.69 141 ARG A C 1
ATOM 1127 O O . ARG A 1 141 ? -3.687 0.253 2.857 1.00 96.69 141 ARG A O 1
ATOM 1134 N N . ILE A 1 142 ? -4.578 -1.790 2.548 1.00 96.56 142 ILE A N 1
ATOM 1135 C CA . ILE A 1 142 ? -5.974 -1.366 2.476 1.00 96.56 142 ILE A CA 1
ATOM 1136 C C . ILE A 1 142 ? -6.808 -2.104 3.515 1.00 96.56 142 ILE A C 1
ATOM 1138 O O . ILE A 1 142 ? -6.538 -3.261 3.808 1.00 96.56 142 ILE A O 1
ATOM 1142 N N . MET A 1 143 ? -7.832 -1.446 4.046 1.00 96.56 143 MET A N 1
ATOM 1143 C CA . MET A 1 143 ? -8.862 -2.093 4.856 1.00 96.56 143 MET A CA 1
ATOM 1144 C C . MET A 1 143 ? -9.888 -2.766 3.944 1.00 96.56 143 MET A C 1
ATOM 1146 O O . MET A 1 143 ? -10.455 -2.104 3.075 1.00 96.56 143 MET A O 1
ATOM 1150 N N . ASP A 1 144 ? -10.177 -4.046 4.155 1.00 95.31 144 ASP A N 1
ATOM 1151 C CA . ASP A 1 144 ? -11.010 -4.830 3.231 1.00 95.31 144 ASP A CA 1
ATOM 1152 C C . ASP A 1 144 ? -12.460 -4.337 3.187 1.00 95.31 144 ASP A C 1
ATOM 1154 O O . ASP A 1 144 ? -13.076 -4.262 2.124 1.00 95.31 144 ASP A O 1
ATOM 1158 N N . ALA A 1 145 ? -12.990 -3.929 4.344 1.00 95.62 145 ALA A N 1
ATOM 1159 C CA . ALA A 1 145 ? -14.376 -3.494 4.486 1.00 95.62 145 ALA A CA 1
ATOM 1160 C C . ALA A 1 145 ? -14.697 -2.215 3.690 1.00 95.62 145 ALA A C 1
ATOM 1162 O O . ALA A 1 145 ? -15.807 -2.061 3.181 1.00 95.62 145 ALA A O 1
ATOM 1163 N N . THR A 1 146 ? -13.743 -1.285 3.585 1.00 95.62 146 THR A N 1
ATOM 1164 C CA . THR A 1 146 ? -13.978 0.052 3.008 1.00 95.62 146 THR A CA 1
ATOM 1165 C C . THR A 1 146 ? -13.093 0.373 1.811 1.00 95.62 146 THR A C 1
ATOM 1167 O O . THR A 1 146 ? -13.368 1.343 1.108 1.00 95.62 146 THR A O 1
ATOM 1170 N N . ARG A 1 147 ? -12.036 -0.412 1.571 1.00 94.62 147 ARG A N 1
ATOM 1171 C CA . ARG A 1 147 ? -10.914 -0.097 0.671 1.00 94.62 147 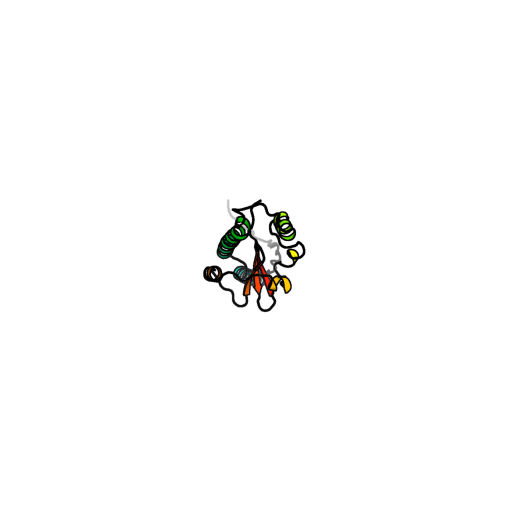ARG A CA 1
ATOM 1172 C C . ARG A 1 147 ? -10.179 1.190 1.051 1.00 94.62 147 ARG A C 1
ATOM 1174 O O . ARG A 1 147 ? -9.528 1.800 0.207 1.00 94.62 147 ARG A O 1
ATOM 1181 N N . THR A 1 148 ? -10.264 1.607 2.314 1.00 95.88 148 THR A N 1
ATOM 1182 C CA . THR A 1 148 ? -9.486 2.742 2.823 1.00 95.88 148 THR A CA 1
ATOM 1183 C C . THR A 1 148 ? -8.010 2.382 2.838 1.00 95.88 148 THR A C 1
ATOM 1185 O O . THR A 1 148 ? -7.628 1.333 3.353 1.00 95.88 148 THR A O 1
ATOM 1188 N N . ILE A 1 149 ? -7.184 3.262 2.290 1.00 94.69 149 ILE A N 1
ATOM 1189 C CA . ILE A 1 149 ? -5.736 3.126 2.265 1.00 94.69 149 ILE A CA 1
ATOM 1190 C C . ILE A 1 149 ? -5.194 3.461 3.650 1.00 94.69 149 ILE A C 1
ATOM 1192 O O . ILE A 1 149 ? -5.270 4.601 4.106 1.00 94.69 149 ILE A O 1
ATOM 1196 N N . LEU A 1 150 ? -4.630 2.461 4.312 1.00 95.00 150 LEU A N 1
ATOM 1197 C CA . LEU A 1 150 ? -4.049 2.597 5.642 1.00 95.00 150 LEU A CA 1
ATOM 1198 C C . LEU A 1 150 ? -2.593 3.057 5.553 1.00 95.00 150 LEU A C 1
ATOM 1200 O O . LEU A 1 150 ? -2.171 3.948 6.287 1.00 95.00 150 LEU A O 1
ATOM 1204 N N . ASP A 1 151 ? -1.838 2.491 4.610 1.00 94.56 151 ASP A N 1
ATOM 1205 C CA . ASP A 1 151 ? -0.448 2.864 4.378 1.00 94.56 151 ASP A CA 1
ATOM 1206 C C . ASP A 1 151 ? -0.037 2.679 2.906 1.00 94.56 151 ASP A C 1
ATOM 1208 O O . ASP A 1 151 ? -0.612 1.872 2.175 1.00 94.56 151 ASP A O 1
ATOM 1212 N N . VAL A 1 152 ? 0.966 3.441 2.471 1.00 91.62 152 VAL A N 1
ATOM 1213 C CA . VAL A 1 152 ? 1.593 3.387 1.154 1.00 91.62 152 VAL A CA 1
ATOM 1214 C C . VAL A 1 152 ? 3.108 3.354 1.338 1.00 91.62 152 VAL A C 1
ATOM 1216 O O . VAL A 1 152 ? 3.700 4.265 1.919 1.00 91.62 152 VAL A O 1
ATOM 1219 N N . PHE A 1 153 ? 3.735 2.318 0.797 1.00 89.31 153 PHE A N 1
ATOM 1220 C CA . PHE A 1 153 ? 5.173 2.216 0.628 1.00 89.31 153 PHE A CA 1
ATOM 1221 C C . PHE A 1 153 ? 5.540 2.537 -0.821 1.00 89.31 153 PHE A C 1
ATOM 1223 O O . PHE A 1 153 ? 4.904 2.041 -1.754 1.00 89.31 153 PHE A O 1
ATOM 1230 N N . TYR A 1 154 ? 6.573 3.355 -0.993 1.00 83.81 154 TYR A N 1
ATOM 1231 C CA . TYR A 1 154 ? 7.099 3.768 -2.287 1.00 83.81 154 TYR A CA 1
ATOM 1232 C C . TYR A 1 154 ? 8.501 3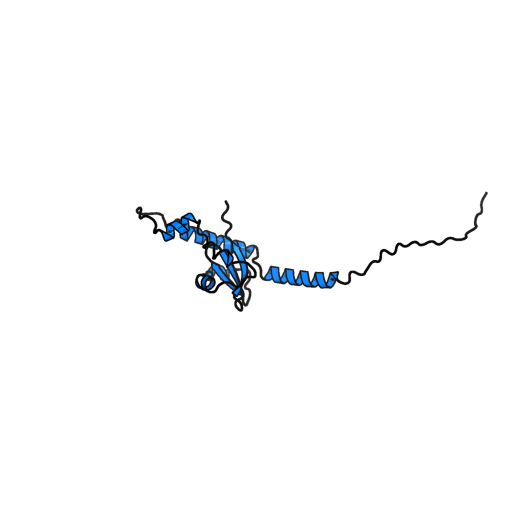.200 -2.438 1.00 83.81 154 TYR A C 1
ATOM 1234 O O . TYR A 1 154 ? 9.308 3.314 -1.511 1.00 83.81 154 TYR A O 1
ATOM 1242 N N . LEU A 1 155 ? 8.811 2.645 -3.607 1.00 77.56 155 LEU A N 1
ATOM 1243 C CA . LEU A 1 155 ? 10.201 2.415 -3.963 1.00 77.56 155 LEU A CA 1
ATOM 1244 C C . LEU A 1 155 ? 10.881 3.782 -4.130 1.00 77.56 155 LEU A C 1
ATOM 1246 O O . LEU A 1 155 ? 10.627 4.502 -5.094 1.00 77.56 155 LEU A O 1
ATOM 1250 N N . THR A 1 156 ? 11.721 4.169 -3.171 1.00 60.03 156 THR A N 1
ATOM 1251 C CA . THR A 1 156 ? 12.561 5.362 -3.310 1.00 60.03 156 THR A CA 1
ATOM 1252 C C . THR A 1 156 ? 13.671 5.045 -4.306 1.00 60.03 156 THR A C 1
ATOM 1254 O O . THR A 1 156 ? 14.743 4.573 -3.930 1.00 60.03 156 THR A O 1
ATOM 1257 N N . THR A 1 157 ? 13.417 5.290 -5.587 1.00 53.41 157 THR A N 1
ATOM 1258 C CA . THR A 1 157 ? 14.470 5.291 -6.603 1.00 53.41 157 THR A CA 1
ATOM 1259 C C . THR A 1 157 ? 15.348 6.512 -6.342 1.00 53.41 157 THR A C 1
ATOM 1261 O O . THR A 1 157 ? 14.914 7.645 -6.538 1.00 53.41 157 THR A O 1
ATOM 1264 N N . GLY A 1 158 ? 16.553 6.293 -5.811 1.00 42.28 158 GLY A N 1
ATOM 1265 C CA . GLY A 1 158 ? 17.515 7.364 -5.554 1.00 42.28 158 GLY A CA 1
ATOM 1266 C C . GLY A 1 158 ? 17.813 8.149 -6.832 1.00 42.28 158 GLY A C 1
ATOM 1267 O O . GLY A 1 158 ? 18.282 7.570 -7.812 1.00 42.28 158 GLY A O 1
ATOM 1268 N N . HIS A 1 159 ? 17.521 9.448 -6.797 1.00 32.88 159 HIS A N 1
ATOM 1269 C CA . HIS A 1 159 ? 17.991 10.449 -7.750 1.00 32.88 159 HIS A CA 1
ATOM 1270 C C . HIS A 1 159 ? 19.164 11.220 -7.149 1.00 32.88 159 HIS A C 1
ATOM 1272 O O . HIS A 1 159 ? 19.106 11.510 -5.930 1.00 32.88 159 HIS A O 1
#

pLDDT: mean 72.91, std 19.67, range [32.88, 96.69]